Protein AF-A0A934H7X1-F1 (afdb_monomer_lite)

pLDDT: mean 86.68, std 11.88, range [52.0, 97.56]

Structure (mmCIF, N/CA/C/O backbone):
data_AF-A0A934H7X1-F1
#
_entry.id   AF-A0A934H7X1-F1
#
loop_
_atom_site.group_PDB
_atom_site.id
_atom_site.type_symbol
_atom_site.label_atom_id
_atom_site.label_alt_id
_atom_site.label_comp_id
_atom_site.label_asym_id
_atom_site.label_entity_id
_atom_site.label_seq_id
_atom_site.pdbx_PDB_ins_code
_atom_site.Cartn_x
_atom_site.Cartn_y
_atom_site.Cartn_z
_atom_site.occupancy
_atom_site.B_iso_or_equiv
_atom_site.auth_seq_id
_atom_site.auth_comp_id
_atom_site.auth_asym_id
_atom_site.auth_atom_id
_atom_site.pdbx_PDB_model_num
ATOM 1 N N . GLY A 1 1 ? -5.751 9.321 17.148 1.00 84.25 1 GLY A N 1
ATOM 2 C CA . GLY A 1 1 ? -5.973 8.082 17.922 1.00 84.25 1 GLY A CA 1
ATOM 3 C C . GLY A 1 1 ? -5.231 6.985 17.208 1.00 84.25 1 GLY A C 1
ATOM 4 O O . GLY A 1 1 ? -5.338 6.954 15.991 1.00 84.25 1 GLY A O 1
ATOM 5 N N . LEU A 1 2 ? -4.491 6.136 17.928 1.00 90.75 2 LEU A N 1
ATOM 6 C CA . LEU A 1 2 ? -3.440 5.276 17.358 1.00 90.75 2 LEU A CA 1
ATOM 7 C C . LEU A 1 2 ? -3.844 4.574 16.050 1.00 90.75 2 LEU A C 1
ATOM 9 O O . LEU A 1 2 ? -3.147 4.682 15.049 1.00 90.75 2 LEU A O 1
ATOM 13 N N . LEU A 1 3 ? -5.012 3.927 16.030 1.00 90.88 3 LEU A N 1
ATOM 14 C CA . LEU A 1 3 ? -5.476 3.191 14.854 1.00 90.88 3 LEU A CA 1
ATOM 15 C C . LEU A 1 3 ? -5.852 4.098 13.666 1.00 90.88 3 LEU A C 1
ATOM 17 O O . LEU A 1 3 ? -5.666 3.715 12.521 1.00 90.88 3 LEU A O 1
ATOM 21 N N . ALA A 1 4 ? -6.371 5.301 13.926 1.00 90.62 4 ALA A N 1
ATOM 22 C CA . ALA A 1 4 ? -6.722 6.260 12.877 1.00 90.62 4 ALA A CA 1
ATOM 23 C C . ALA A 1 4 ? -5.480 6.919 12.252 1.00 90.62 4 ALA A C 1
ATOM 25 O O . ALA A 1 4 ? -5.476 7.208 11.060 1.00 90.62 4 ALA A O 1
ATOM 26 N N . GLU A 1 5 ? -4.432 7.147 13.049 1.00 94.12 5 GLU A N 1
ATOM 27 C CA . GLU A 1 5 ? -3.134 7.613 12.542 1.00 94.12 5 GLU A CA 1
ATOM 28 C C . GLU A 1 5 ? -2.501 6.544 11.650 1.00 94.12 5 GLU A C 1
ATOM 30 O O . GLU A 1 5 ? -2.138 6.831 10.512 1.00 94.12 5 GLU A O 1
ATOM 35 N N . TYR A 1 6 ? -2.497 5.295 12.115 1.00 95.62 6 TYR A N 1
ATOM 36 C CA . TYR A 1 6 ? -1.995 4.165 11.344 1.00 95.62 6 TYR A CA 1
ATOM 37 C C . TYR A 1 6 ? -2.805 3.893 10.059 1.00 95.62 6 TYR A C 1
ATOM 39 O O . TYR A 1 6 ? -2.210 3.709 9.000 1.00 95.62 6 TYR A O 1
ATOM 47 N N . GLU A 1 7 ? -4.147 3.958 10.091 1.00 94.94 7 GLU A N 1
ATOM 48 C CA . GLU A 1 7 ? -4.982 3.879 8.873 1.00 94.94 7 GLU A CA 1
ATOM 49 C C . GLU A 1 7 ? -4.559 4.942 7.843 1.00 94.94 7 GLU A C 1
ATOM 51 O O . GLU A 1 7 ? -4.438 4.650 6.651 1.00 94.94 7 GLU A O 1
ATOM 56 N N . GLY A 1 8 ? -4.293 6.167 8.311 1.00 95.38 8 GLY A N 1
ATOM 57 C CA . GLY A 1 8 ? -3.824 7.268 7.475 1.00 95.38 8 GLY A CA 1
ATOM 58 C C . GLY A 1 8 ? -2.460 7.000 6.834 1.00 95.38 8 GLY A C 1
ATOM 59 O O . GLY A 1 8 ? -2.290 7.246 5.640 1.00 95.38 8 GLY A O 1
ATOM 60 N N . GLU A 1 9 ? -1.503 6.458 7.588 1.00 96.06 9 GLU A N 1
ATOM 61 C CA . GLU A 1 9 ? -0.180 6.084 7.070 1.00 96.06 9 GLU A CA 1
ATOM 62 C C . GLU A 1 9 ? -0.283 5.021 5.969 1.00 96.06 9 GLU A C 1
ATOM 64 O O . GLU A 1 9 ? 0.251 5.203 4.869 1.00 96.06 9 GLU A O 1
ATOM 69 N N . VAL A 1 10 ? -1.041 3.948 6.216 1.00 95.25 10 VAL A N 1
ATOM 70 C CA . VAL A 1 10 ? -1.264 2.880 5.229 1.00 95.25 10 VAL A CA 1
ATOM 71 C C . VAL A 1 10 ? -1.945 3.440 3.973 1.00 95.25 10 VAL A C 1
ATOM 73 O O . VAL A 1 10 ? -1.542 3.134 2.848 1.00 95.25 10 VAL A O 1
ATOM 76 N N . GLN A 1 11 ? -2.925 4.336 4.131 1.00 95.12 11 GLN A N 1
ATOM 77 C CA . GLN A 1 11 ? -3.595 4.986 3.004 1.00 95.12 11 GLN A CA 1
ATOM 78 C C . GLN A 1 11 ? -2.636 5.842 2.157 1.00 95.12 11 GLN A C 1
ATOM 80 O O . GLN A 1 11 ? -2.727 5.833 0.923 1.00 95.12 11 GLN A O 1
ATOM 85 N N . VAL A 1 12 ? -1.700 6.558 2.789 1.00 95.50 12 VAL A N 1
ATOM 86 C CA . VAL A 1 12 ? -0.662 7.330 2.085 1.00 95.50 12 VAL A CA 1
ATOM 87 C C . VAL A 1 12 ? 0.264 6.405 1.291 1.00 95.50 12 VAL A C 1
ATOM 89 O O . VAL A 1 12 ? 0.566 6.710 0.134 1.00 95.50 12 VAL A O 1
ATOM 92 N N . HIS A 1 13 ? 0.663 5.259 1.851 1.00 93.56 13 HIS A N 1
ATOM 93 C CA . HIS A 1 13 ? 1.493 4.278 1.145 1.00 93.56 13 HIS A CA 1
ATOM 94 C C . HIS A 1 13 ? 0.812 3.730 -0.116 1.00 93.56 13 HIS A C 1
ATOM 96 O O . HIS A 1 13 ? 1.428 3.726 -1.188 1.00 93.56 13 HIS A O 1
ATOM 102 N N . VAL A 1 14 ? -0.474 3.364 -0.034 1.00 93.06 14 VAL A N 1
ATOM 103 C CA . VAL A 1 14 ? -1.259 2.933 -1.207 1.00 93.06 14 VAL A CA 1
ATOM 104 C C . VAL A 1 14 ? -1.281 4.025 -2.282 1.00 93.06 14 VAL A C 1
ATOM 106 O O . VAL A 1 14 ? -1.030 3.755 -3.460 1.00 93.06 14 VAL A O 1
ATOM 109 N N . LEU A 1 15 ? -1.559 5.274 -1.892 1.00 92.88 15 LEU A N 1
ATOM 110 C CA . LEU A 1 15 ? -1.643 6.397 -2.828 1.00 92.88 15 LEU A CA 1
ATOM 111 C C . LEU A 1 15 ? -0.301 6.675 -3.517 1.00 92.88 15 LEU A C 1
ATOM 113 O O . LEU A 1 15 ? -0.261 6.915 -4.730 1.00 92.88 15 LEU A O 1
ATOM 117 N N . MET A 1 16 ? 0.796 6.630 -2.760 1.00 90.94 16 MET A N 1
ATOM 118 C CA . MET A 1 16 ? 2.143 6.842 -3.281 1.00 90.94 16 MET A CA 1
ATOM 119 C C . MET A 1 16 ? 2.506 5.776 -4.319 1.00 90.94 16 MET A C 1
ATOM 121 O O . MET A 1 16 ? 2.921 6.127 -5.425 1.00 90.94 16 MET A O 1
ATOM 125 N N . LEU A 1 17 ? 2.292 4.496 -4.003 1.00 88.94 17 LEU A N 1
ATOM 126 C CA . LEU A 1 17 ? 2.624 3.388 -4.901 1.00 88.94 17 LEU A CA 1
ATOM 127 C C . LEU A 1 17 ? 1.794 3.414 -6.186 1.00 88.94 17 LEU A C 1
ATOM 129 O O . LEU A 1 17 ? 2.353 3.296 -7.276 1.00 88.94 17 LEU A O 1
ATOM 133 N N . ARG A 1 18 ? 0.482 3.668 -6.089 1.00 88.62 18 ARG A N 1
ATOM 134 C CA . ARG A 1 18 ? -0.378 3.835 -7.274 1.00 88.62 18 ARG A CA 1
ATOM 135 C C . ARG A 1 18 ? 0.094 5.002 -8.143 1.00 88.62 18 ARG A C 1
ATOM 137 O O . ARG A 1 18 ? 0.196 4.876 -9.361 1.00 88.62 18 ARG A O 1
ATOM 144 N N . THR A 1 19 ? 0.447 6.130 -7.526 1.00 87.62 19 THR A N 1
ATOM 145 C CA . THR A 1 19 ? 0.980 7.295 -8.251 1.00 87.62 19 THR A CA 1
ATOM 146 C C . THR A 1 19 ? 2.299 6.964 -8.952 1.00 87.62 19 THR A C 1
ATOM 148 O O . THR A 1 19 ? 2.518 7.376 -10.092 1.00 87.62 19 THR A O 1
ATOM 151 N N . GLN A 1 20 ? 3.172 6.201 -8.296 1.00 83.62 20 GLN A N 1
ATOM 152 C CA . GLN A 1 20 ? 4.460 5.783 -8.839 1.00 83.62 20 GLN A CA 1
ATOM 153 C C . GLN A 1 20 ? 4.306 4.792 -10.003 1.00 83.62 20 GLN A C 1
ATOM 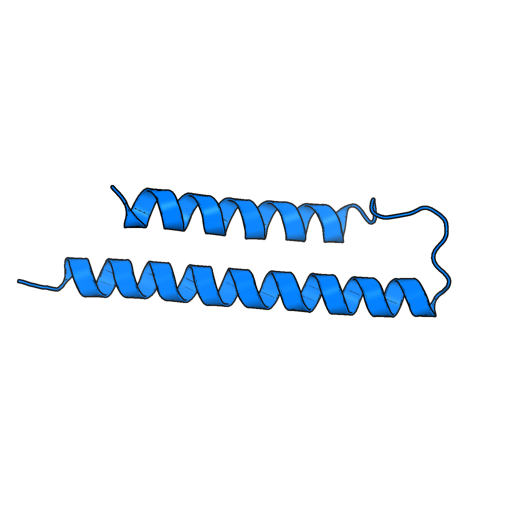155 O O . GLN A 1 20 ? 5.009 4.932 -11.006 1.00 83.62 20 GLN A O 1
ATOM 160 N N . GLN A 1 21 ? 3.352 3.860 -9.911 1.00 81.69 21 GLN A N 1
ATOM 161 C CA . GLN A 1 21 ? 2.981 2.960 -11.004 1.00 81.69 21 GLN A CA 1
ATOM 162 C C . GLN A 1 21 ? 2.477 3.752 -12.220 1.00 81.69 21 GLN A C 1
ATOM 164 O O . GLN A 1 21 ? 2.945 3.537 -13.335 1.00 81.69 21 GLN A O 1
ATOM 169 N N . HIS A 1 22 ? 1.579 4.723 -12.015 1.00 75.25 22 HIS A N 1
ATOM 170 C CA . HIS A 1 22 ? 1.014 5.524 -13.107 1.00 75.25 22 HIS A CA 1
ATOM 171 C C . HIS A 1 22 ? 2.028 6.434 -13.803 1.00 75.25 22 HIS A C 1
ATOM 173 O O . HIS A 1 22 ? 1.915 6.679 -15.002 1.00 75.25 22 HIS A O 1
ATOM 179 N N . ARG A 1 23 ? 3.009 6.962 -13.066 1.00 70.38 23 ARG A N 1
ATOM 180 C CA . ARG A 1 23 ? 3.988 7.903 -13.623 1.00 70.38 23 ARG A CA 1
ATOM 181 C C . ARG A 1 23 ? 5.110 7.223 -14.408 1.00 70.38 23 ARG A C 1
ATOM 183 O O . ARG A 1 23 ? 5.875 7.926 -15.060 1.00 70.38 23 ARG A O 1
ATOM 190 N N . ASN A 1 24 ? 5.231 5.891 -14.346 1.00 64.62 24 ASN A N 1
ATOM 191 C CA . ASN A 1 24 ? 6.333 5.114 -14.932 1.00 64.62 24 ASN A CA 1
ATOM 192 C C . ASN A 1 24 ? 7.730 5.713 -14.625 1.00 64.62 24 ASN A C 1
ATOM 194 O O . ASN A 1 24 ? 8.697 5.528 -15.359 1.00 64.62 24 ASN A O 1
ATOM 198 N N . THR A 1 25 ? 7.840 6.471 -13.527 1.00 61.41 25 THR A N 1
ATOM 199 C CA . THR A 1 25 ? 8.964 7.374 -13.220 1.00 61.41 25 THR A CA 1
ATOM 200 C C . THR A 1 25 ? 10.182 6.658 -12.644 1.00 61.41 25 THR A C 1
ATOM 202 O O . THR A 1 25 ? 11.123 7.310 -12.204 1.00 61.41 25 THR A O 1
ATOM 205 N N . ILE A 1 26 ? 10.176 5.325 -12.590 1.00 58.53 26 ILE A N 1
ATOM 206 C CA . ILE A 1 26 ? 11.143 4.588 -11.772 1.00 58.53 26 ILE A CA 1
ATOM 207 C C . ILE A 1 26 ? 12.492 4.370 -12.486 1.00 58.53 26 ILE A C 1
ATOM 209 O O . ILE A 1 26 ? 13.489 4.257 -11.785 1.00 58.53 26 ILE A O 1
ATOM 213 N N . ALA A 1 27 ? 12.597 4.352 -13.826 1.00 56.28 27 ALA A N 1
ATOM 214 C CA . ALA A 1 27 ? 13.910 4.367 -14.502 1.00 56.28 27 ALA A CA 1
ATOM 215 C C . ALA A 1 27 ? 13.821 4.497 -16.040 1.00 56.28 27 ALA A C 1
ATOM 217 O O . ALA A 1 27 ? 12.959 3.863 -16.645 1.00 56.28 27 ALA A O 1
ATOM 218 N N . PRO A 1 28 ? 14.772 5.192 -16.695 1.00 60.12 28 PRO A N 1
ATOM 219 C CA . PRO A 1 28 ? 14.816 5.358 -18.154 1.00 60.12 28 PRO A CA 1
ATOM 220 C C . PRO A 1 28 ? 15.427 4.181 -18.950 1.00 60.12 28 PRO A C 1
ATOM 222 O O . PRO A 1 28 ? 15.527 4.275 -20.168 1.00 60.12 28 PRO A O 1
ATOM 225 N N . ALA A 1 29 ? 15.838 3.074 -18.317 1.00 57.50 29 ALA A N 1
ATOM 226 C CA . ALA A 1 29 ? 16.593 1.999 -18.982 1.00 57.50 29 ALA A CA 1
ATOM 227 C C . ALA A 1 29 ? 16.074 0.590 -18.643 1.00 57.50 29 ALA A C 1
ATOM 229 O O . ALA A 1 29 ? 16.830 -0.243 -18.155 1.00 57.50 29 ALA A O 1
ATOM 230 N N . ARG A 1 30 ? 14.778 0.323 -18.859 1.00 72.06 30 ARG A N 1
ATOM 231 C CA . ARG A 1 30 ? 14.190 -1.004 -18.619 1.00 72.06 30 ARG A CA 1
ATOM 232 C C . ARG A 1 30 ? 14.038 -1.773 -19.92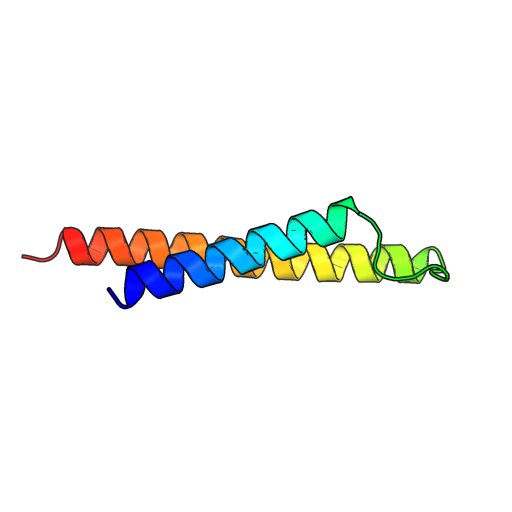4 1.00 72.06 30 ARG A C 1
ATOM 234 O O . ARG A 1 30 ? 13.251 -1.398 -20.792 1.00 72.06 30 ARG A O 1
ATOM 241 N N . THR A 1 31 ? 14.757 -2.880 -20.046 1.00 82.69 31 THR A N 1
ATOM 242 C CA . THR A 1 31 ? 14.416 -3.928 -21.015 1.00 82.69 31 THR A CA 1
ATOM 243 C C . THR A 1 31 ? 12.968 -4.399 -20.784 1.00 82.69 31 THR A C 1
ATOM 245 O O . THR A 1 31 ? 12.459 -4.274 -19.665 1.00 82.69 31 THR A O 1
ATOM 248 N N . PRO A 1 32 ? 12.281 -5.001 -21.777 1.00 84.62 32 PRO A N 1
ATOM 249 C CA . PRO A 1 32 ? 10.909 -5.491 -21.592 1.00 84.62 32 PRO A CA 1
ATOM 250 C C . PRO A 1 32 ? 10.734 -6.419 -20.379 1.00 84.62 32 PRO A C 1
ATOM 252 O O . PRO A 1 32 ? 9.709 -6.383 -19.701 1.00 84.62 32 PRO A O 1
ATOM 255 N N . ARG A 1 33 ? 11.764 -7.214 -20.059 1.00 87.50 33 ARG A N 1
ATOM 256 C CA . ARG A 1 33 ? 11.787 -8.080 -18.875 1.00 87.50 33 ARG A CA 1
ATOM 257 C C . ARG A 1 33 ? 11.779 -7.280 -17.574 1.00 87.50 33 ARG A C 1
ATOM 259 O O . ARG A 1 33 ? 11.061 -7.638 -16.648 1.00 87.50 33 ARG A O 1
ATOM 266 N N . GLU A 1 34 ? 12.582 -6.226 -17.484 1.00 85.31 34 GLU A N 1
ATOM 267 C CA . GLU A 1 34 ? 12.643 -5.388 -16.284 1.00 85.31 34 GLU A CA 1
ATOM 268 C C . GLU A 1 34 ? 11.351 -4.603 -16.084 1.00 85.31 34 GLU A C 1
ATOM 270 O O . GLU A 1 34 ? 10.922 -4.466 -14.945 1.00 85.31 34 GLU A O 1
ATOM 275 N N . ILE A 1 35 ? 10.703 -4.144 -17.161 1.00 83.69 35 ILE A N 1
ATOM 276 C CA . ILE A 1 35 ? 9.367 -3.529 -17.082 1.00 83.69 35 ILE A CA 1
ATOM 277 C C . ILE A 1 35 ? 8.392 -4.510 -16.431 1.00 83.69 35 ILE A C 1
ATOM 279 O O . ILE A 1 35 ? 7.827 -4.200 -15.389 1.00 83.69 35 ILE A O 1
ATOM 283 N N . PHE A 1 36 ? 8.286 -5.723 -16.981 1.00 86.62 36 PHE A N 1
ATOM 284 C CA . PHE A 1 36 ? 7.387 -6.749 -16.456 1.00 86.62 36 PHE A CA 1
ATOM 285 C C . PHE A 1 36 ? 7.650 -7.071 -14.978 1.00 86.62 36 PHE A C 1
ATOM 287 O O . PHE A 1 36 ? 6.718 -7.142 -14.181 1.00 86.62 36 PHE A O 1
ATOM 294 N N . LEU A 1 37 ? 8.920 -7.252 -14.599 1.00 88.44 37 LEU A N 1
ATOM 295 C CA . LEU A 1 37 ? 9.282 -7.543 -13.211 1.00 88.44 37 LEU A CA 1
ATOM 296 C C . LEU A 1 37 ? 8.909 -6.394 -12.277 1.00 88.44 37 LEU A C 1
ATOM 298 O O . LEU A 1 37 ? 8.365 -6.631 -11.202 1.00 88.44 37 LEU A O 1
ATOM 302 N N . TRP A 1 38 ? 9.180 -5.156 -12.679 1.00 86.56 38 TRP A N 1
ATOM 303 C CA . TRP A 1 38 ? 8.840 -3.998 -11.867 1.00 86.56 38 TRP A CA 1
ATOM 304 C C . TRP A 1 38 ? 7.335 -3.794 -11.737 1.00 86.56 38 TRP A C 1
ATOM 306 O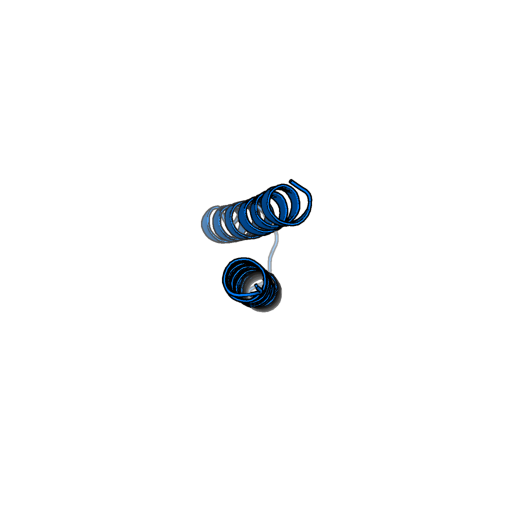 O . TRP A 1 38 ? 6.878 -3.510 -10.633 1.00 86.56 38 TRP A O 1
ATOM 316 N N . ASP A 1 39 ? 6.572 -3.988 -12.810 1.00 86.56 39 ASP A N 1
ATOM 317 C CA . ASP A 1 39 ? 5.111 -3.919 -12.769 1.00 86.56 39 ASP A CA 1
ATOM 318 C C . ASP A 1 39 ? 4.545 -4.986 -11.826 1.00 86.56 39 ASP A C 1
ATOM 320 O O . ASP A 1 39 ? 3.694 -4.682 -10.990 1.00 86.56 39 ASP A O 1
ATOM 324 N N . ALA A 1 40 ? 5.074 -6.213 -11.885 1.00 91.25 40 ALA A N 1
ATOM 325 C CA . ALA A 1 40 ? 4.681 -7.293 -10.986 1.00 91.25 40 ALA A CA 1
ATOM 326 C C . ALA A 1 40 ? 5.009 -6.982 -9.512 1.00 91.25 40 ALA A C 1
ATOM 328 O O . ALA A 1 40 ? 4.179 -7.221 -8.635 1.00 91.25 40 ALA A O 1
ATOM 329 N N . ILE A 1 41 ? 6.189 -6.416 -9.230 1.00 90.06 41 ILE A N 1
ATOM 330 C CA . ILE A 1 41 ? 6.592 -6.022 -7.870 1.00 90.06 41 ILE A CA 1
ATOM 331 C C . ILE A 1 41 ? 5.700 -4.890 -7.345 1.00 90.06 41 ILE A C 1
ATOM 333 O O . ILE A 1 41 ? 5.212 -4.977 -6.219 1.00 90.06 41 ILE A O 1
ATOM 337 N N . MET A 1 42 ? 5.449 -3.852 -8.152 1.00 89.19 42 MET A N 1
ATOM 338 C CA . MET A 1 42 ? 4.566 -2.744 -7.764 1.00 89.19 42 MET A CA 1
ATOM 339 C C . MET A 1 42 ? 3.145 -3.235 -7.493 1.00 89.19 42 MET A C 1
ATOM 341 O O . MET A 1 42 ? 2.571 -2.888 -6.462 1.00 89.19 42 MET A O 1
ATOM 345 N N . ALA A 1 43 ? 2.599 -4.079 -8.373 1.00 91.62 43 ALA A N 1
ATOM 346 C CA . ALA A 1 43 ? 1.273 -4.659 -8.196 1.00 91.62 43 ALA A CA 1
ATOM 347 C C . ALA A 1 43 ? 1.182 -5.483 -6.903 1.00 91.62 43 ALA A C 1
ATOM 349 O O . ALA A 1 43 ? 0.196 -5.376 -6.175 1.00 91.62 43 ALA A O 1
ATOM 350 N N . HIS A 1 44 ? 2.221 -6.260 -6.580 1.00 95.69 44 HIS A N 1
ATOM 351 C CA . HIS A 1 44 ? 2.267 -7.018 -5.334 1.00 95.69 44 HIS A CA 1
ATOM 352 C C . HIS A 1 44 ? 2.280 -6.106 -4.100 1.00 95.69 44 HIS A C 1
ATOM 354 O O . HIS A 1 44 ? 1.499 -6.327 -3.178 1.00 95.69 44 HIS A O 1
ATOM 360 N N . TRP A 1 45 ? 3.112 -5.060 -4.087 1.00 94.25 45 TRP A N 1
ATOM 361 C CA . TRP A 1 45 ? 3.156 -4.116 -2.965 1.00 94.25 45 TRP A CA 1
ATOM 362 C C . TRP A 1 45 ? 1.830 -3.388 -2.770 1.00 94.25 45 TRP A C 1
ATOM 364 O O . TRP A 1 45 ? 1.354 -3.290 -1.642 1.00 94.25 45 TRP A O 1
ATOM 374 N N . ILE A 1 46 ? 1.203 -2.932 -3.856 1.00 93.31 46 ILE A N 1
ATOM 375 C CA . ILE A 1 46 ? -0.118 -2.298 -3.799 1.00 93.31 46 ILE A CA 1
ATOM 376 C C . ILE A 1 46 ? -1.148 -3.257 -3.196 1.00 93.31 46 ILE A C 1
ATOM 378 O O . ILE A 1 46 ? -1.854 -2.865 -2.273 1.00 93.31 46 ILE A O 1
ATOM 382 N N . ALA A 1 47 ? -1.184 -4.516 -3.642 1.00 96.25 47 ALA A N 1
ATOM 383 C CA . ALA A 1 47 ? -2.108 -5.514 -3.104 1.00 96.25 47 ALA A CA 1
ATOM 384 C C . ALA A 1 47 ? -1.892 -5.779 -1.601 1.00 96.25 47 ALA A C 1
ATOM 386 O O . ALA A 1 47 ? -2.865 -5.923 -0.858 1.00 96.25 47 ALA A O 1
ATOM 387 N N . CYS A 1 48 ? -0.638 -5.810 -1.137 1.00 96.75 48 CYS A N 1
ATOM 388 C CA . CYS A 1 48 ? -0.325 -5.952 0.286 1.00 96.75 48 CYS A CA 1
ATOM 389 C C . CYS A 1 48 ? -0.868 -4.774 1.103 1.00 96.75 48 CYS A C 1
ATOM 391 O O . CYS A 1 48 ? -1.605 -4.996 2.060 1.00 96.75 48 CYS A O 1
ATOM 393 N N . TYR A 1 49 ? -0.572 -3.536 0.698 1.00 96.12 49 TYR A N 1
ATOM 394 C CA . TYR A 1 49 ? -1.033 -2.350 1.426 1.00 96.12 49 TYR A CA 1
ATOM 395 C C . TYR A 1 49 ? -2.551 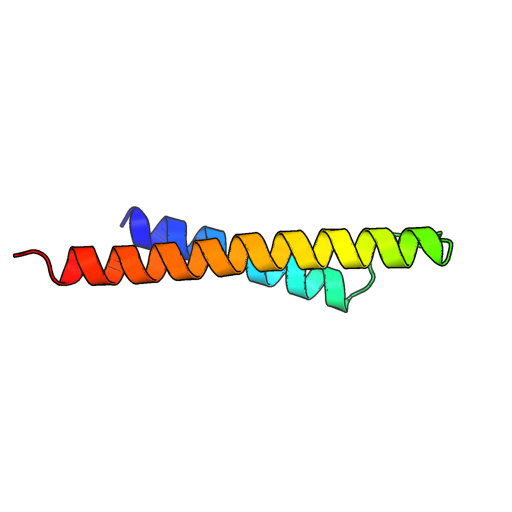-2.148 1.345 1.00 96.12 49 TYR A C 1
ATOM 397 O O . TYR A 1 49 ? -3.155 -1.651 2.289 1.00 96.12 49 TYR A O 1
ATOM 405 N N . GLU A 1 50 ? -3.196 -2.546 0.248 1.00 96.62 50 GLU A N 1
ATOM 406 C CA . GLU A 1 50 ? -4.660 -2.546 0.152 1.00 96.62 50 GLU A CA 1
ATOM 407 C C . GLU A 1 50 ? -5.290 -3.562 1.106 1.00 96.62 50 GLU A C 1
ATOM 409 O O . GLU A 1 50 ? -6.268 -3.241 1.780 1.00 96.62 50 GLU A O 1
ATOM 414 N N . SER A 1 51 ? -4.702 -4.757 1.207 1.00 97.56 51 SER A N 1
ATOM 415 C CA . SER A 1 51 ? -5.151 -5.787 2.152 1.00 97.56 51 SER A CA 1
ATOM 416 C C . SER A 1 51 ? -4.956 -5.339 3.602 1.00 97.56 51 SER A C 1
ATOM 418 O O . SER A 1 51 ? -5.829 -5.549 4.441 1.00 97.56 51 SER A O 1
ATOM 420 N N . GLU A 1 52 ? -3.831 -4.687 3.897 1.00 97.56 52 GLU A N 1
ATOM 421 C CA . GLU A 1 52 ? -3.546 -4.109 5.211 1.00 97.56 52 GLU A CA 1
ATOM 422 C C . GLU A 1 52 ? -4.523 -2.979 5.550 1.00 97.56 52 GLU A C 1
ATOM 424 O O . GLU A 1 52 ? -5.077 -2.958 6.646 1.00 97.56 52 GLU A O 1
ATOM 429 N N . LEU A 1 53 ? -4.813 -2.084 4.601 1.00 96.56 53 LEU A N 1
ATOM 430 C CA . LEU A 1 53 ? -5.780 -1.002 4.793 1.00 96.56 53 LEU A CA 1
ATOM 431 C C . LEU A 1 53 ? -7.180 -1.539 5.100 1.00 96.56 53 LEU A C 1
ATOM 433 O O . LEU A 1 53 ? -7.870 -1.007 5.971 1.00 96.56 53 LEU A O 1
ATOM 437 N N . GLU A 1 54 ? -7.598 -2.589 4.395 1.00 97.25 54 GLU A N 1
ATOM 438 C CA . GLU A 1 54 ? -8.876 -3.249 4.648 1.00 97.25 54 GLU A CA 1
ATOM 439 C C . GLU A 1 54 ? -8.911 -3.879 6.043 1.00 97.25 54 GLU A C 1
ATOM 441 O O . GLU A 1 54 ? -9.859 -3.669 6.801 1.00 97.25 54 GLU A O 1
ATOM 446 N N . TRP A 1 55 ? -7.839 -4.571 6.430 1.00 97.31 55 TRP A N 1
ATOM 447 C CA . TRP A 1 55 ? -7.714 -5.137 7.768 1.00 97.31 55 TRP A CA 1
ATOM 448 C C . TRP A 1 55 ? -7.789 -4.064 8.868 1.00 97.31 55 TRP A C 1
ATOM 450 O O . TRP A 1 55 ? -8.527 -4.242 9.838 1.00 97.31 55 TRP A O 1
ATOM 460 N N . VAL A 1 56 ? -7.100 -2.927 8.716 1.00 96.19 56 VAL A N 1
ATOM 461 C CA . VAL A 1 56 ? -7.148 -1.823 9.696 1.00 96.19 56 VAL A CA 1
ATOM 462 C C . VAL A 1 56 ? -8.556 -1.242 9.812 1.00 96.19 56 VAL A C 1
ATOM 464 O O . VAL A 1 56 ? -9.024 -0.959 10.918 1.00 96.19 56 VAL A O 1
ATOM 467 N N . ARG A 1 57 ? -9.259 -1.086 8.687 1.00 94.38 57 ARG A N 1
ATOM 468 C CA . ARG A 1 57 ? -10.647 -0.606 8.673 1.00 94.38 57 ARG A CA 1
ATOM 469 C C . ARG A 1 57 ? -11.587 -1.563 9.382 1.00 94.38 57 ARG A C 1
ATOM 471 O O . ARG A 1 57 ? -12.406 -1.101 10.178 1.00 94.38 57 ARG A O 1
ATOM 478 N N . GLN A 1 58 ? -11.446 -2.864 9.137 1.00 95.31 58 GLN A N 1
ATOM 479 C CA . GLN A 1 58 ? -12.225 -3.881 9.835 1.00 95.31 58 GLN A CA 1
ATOM 480 C C . GLN A 1 58 ? -11.938 -3.845 11.338 1.00 95.31 58 GLN A C 1
ATOM 482 O O . GLN A 1 58 ? -12.863 -3.742 12.137 1.00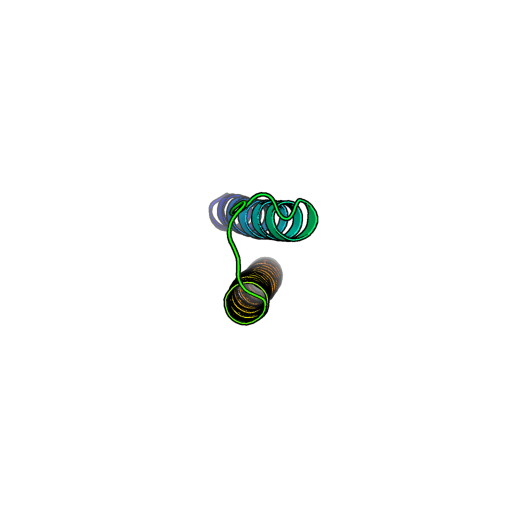 95.31 58 GLN A O 1
ATOM 487 N N . LEU A 1 59 ? -10.662 -3.800 11.729 1.00 94.81 59 LEU A N 1
ATOM 488 C CA . LEU A 1 59 ? -10.261 -3.709 13.133 1.00 94.81 59 LEU A CA 1
ATOM 489 C C . LEU A 1 59 ? -10.849 -2.465 13.817 1.00 94.81 59 LEU A C 1
ATOM 491 O O . LEU A 1 59 ? -11.276 -2.525 14.970 1.00 94.81 59 LEU A O 1
ATOM 495 N N . ARG A 1 60 ? -10.926 -1.334 13.106 1.00 91.75 60 ARG A N 1
ATOM 496 C CA . ARG A 1 60 ? -11.551 -0.108 13.622 1.00 91.75 60 ARG A CA 1
ATOM 497 C C . ARG A 1 60 ? -13.044 -0.287 13.871 1.00 91.75 60 ARG A C 1
ATOM 499 O O . ARG A 1 60 ? -13.555 0.213 14.873 1.00 91.75 60 ARG A O 1
ATOM 506 N N . GLN A 1 61 ? -13.734 -0.980 12.968 1.00 91.31 61 GLN A N 1
ATOM 507 C CA . GLN A 1 61 ? -15.154 -1.28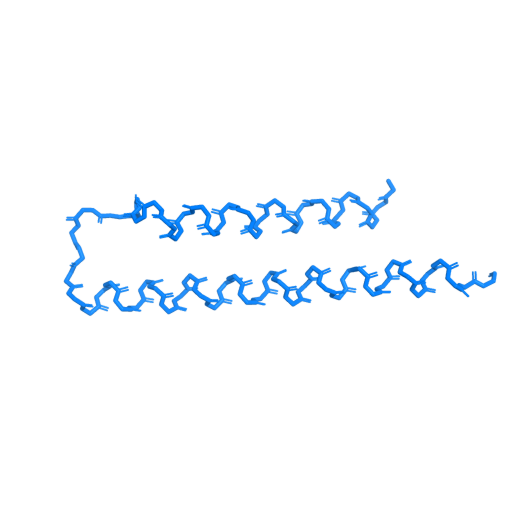6 13.116 1.00 91.31 61 GLN A CA 1
ATOM 508 C C . GLN A 1 61 ? -15.390 -2.245 14.281 1.00 91.31 61 GLN A C 1
ATOM 510 O O . GLN A 1 61 ? -16.261 -1.970 15.105 1.00 91.31 61 GLN A O 1
ATOM 515 N N . ASP A 1 62 ? -14.589 -3.301 14.399 1.00 93.00 62 ASP A N 1
ATOM 516 C CA . ASP A 1 62 ? -14.708 -4.292 15.470 1.00 93.00 62 ASP A CA 1
ATOM 517 C C . ASP A 1 62 ? -14.523 -3.639 16.847 1.00 93.00 62 ASP A C 1
ATOM 519 O O . ASP A 1 62 ? -15.349 -3.822 17.740 1.00 93.00 62 ASP A O 1
ATOM 523 N N . LEU A 1 63 ? -13.506 -2.781 16.990 1.00 90.31 63 LEU A N 1
ATOM 524 C CA . LEU A 1 63 ? -13.261 -2.025 18.223 1.00 90.31 63 LEU A CA 1
ATOM 525 C C . LEU A 1 63 ? -14.378 -1.019 18.536 1.00 90.31 63 LEU A C 1
ATOM 527 O O . LEU A 1 63 ? -14.665 -0.773 19.702 1.00 90.31 63 LEU A O 1
ATOM 531 N N . SER A 1 64 ? -15.025 -0.434 17.521 1.00 85.12 64 SER A N 1
ATOM 532 C CA . SER A 1 64 ? -16.173 0.463 17.734 1.00 85.12 64 SER A CA 1
ATOM 533 C C . SER A 1 64 ? -17.462 -0.261 18.139 1.00 85.12 64 SER A C 1
ATOM 535 O O . SER A 1 64 ? -18.349 0.368 18.710 1.00 85.12 64 SER A O 1
ATOM 537 N N . HIS A 1 65 ? -17.566 -1.563 17.853 1.00 79.06 65 HIS A N 1
ATOM 538 C CA . HIS A 1 65 ? -18.690 -2.415 18.258 1.00 79.06 65 HIS A CA 1
ATOM 539 C C . HIS A 1 65 ? -18.431 -3.151 19.581 1.00 79.06 65 HIS A C 1
ATOM 541 O O . HIS A 1 65 ? -19.284 -3.916 20.035 1.00 79.06 65 HIS A O 1
ATOM 547 N N . GLN A 1 66 ? -17.273 -2.933 20.207 1.00 59.50 66 GLN A N 1
ATOM 548 C CA . GLN A 1 66 ? -16.950 -3.491 21.512 1.00 59.50 66 GLN A CA 1
ATOM 549 C C . GLN A 1 66 ? -17.618 -2.644 22.620 1.00 59.50 66 GLN A C 1
ATOM 551 O O . GLN A 1 66 ? -17.509 -1.417 22.567 1.00 59.50 66 GLN A O 1
ATOM 556 N N . PRO A 1 67 ? -18.347 -3.260 23.574 1.00 52.00 67 PRO A N 1
ATOM 557 C CA . PRO A 1 67 ? -19.058 -2.549 24.641 1.00 52.00 67 PRO A CA 1
ATOM 558 C C . PRO A 1 67 ? -18.133 -1.890 25.672 1.00 52.00 67 PRO A C 1
ATOM 560 O O . PRO A 1 67 ? -17.010 -2.404 25.887 1.00 52.00 67 PRO A O 1
#

Foldseek 3Di:
DVLVVVLVVLVVQLVVLVVCLVVVPPDPDDDPVNVVVVNVVSVVSNVVSVVVSVVSVVVVVVVVPDD

Secondary structure (DSSP, 8-state):
-HHHHHHHHHHHHHHHHHHHHHHTTT-S---HHHHHHHHHHHHHHHHHHHHHHHHHHHHHHHHHT--

Radius of gyration: 15.87 Å; chains: 1; bounding box: 36×16×46 Å

Sequence (67 aa):
GLLAEYEGEVQVHVLMLRTQQHRNTIAPARTPREIFLWDAIMAHWIACYESELEWVRQLRQDLSHQP